Protein AF-A0A6I7MQH6-F1 (afdb_monomer)

Foldseek 3Di:
DCPVQQVVQVVVQVVCVVVVNDDWQDDKDKGDDVVVGDIDIDDPPDGD

Radius of gyration: 11.23 Å; Cα contacts (8 Å, |Δi|>4): 51; chains: 1; bounding box: 23×20×28 Å

Solvent-accessible surface area (backbone atoms only — not comparable to full-atom values): 3065 Å² total; per-residue (Å²): 133,62,65,67,55,44,49,55,21,48,56,58,41,55,47,35,61,77,67,68,73,48,62,90,63,53,81,78,38,68,34,75,42,76,94,77,72,47,71,33,62,66,69,84,97,48,77,122

Sequence (48 aa):
MYKELKKACYEANMQLPELDLVVYTFGNVSQVDREKGVFAIKPSGVPY

pLDDT: mean 97.56, std 2.12, range [84.38, 98.69]

Secondary structure (DSSP, 8-state):
--HHHHHHHHHHHHHHHHTT---TT----EEEETTTTEEEEPPTT---

Structure (mmCIF, N/CA/C/O backbone):
data_AF-A0A6I7MQH6-F1
#
_entry.id   AF-A0A6I7MQH6-F1
#
loop_
_atom_site.group_PDB
_atom_site.id
_atom_site.type_symbol
_atom_site.label_atom_id
_atom_site.label_alt_id
_atom_site.label_comp_id
_atom_site.label_asym_id
_atom_site.label_entity_id
_atom_site.labe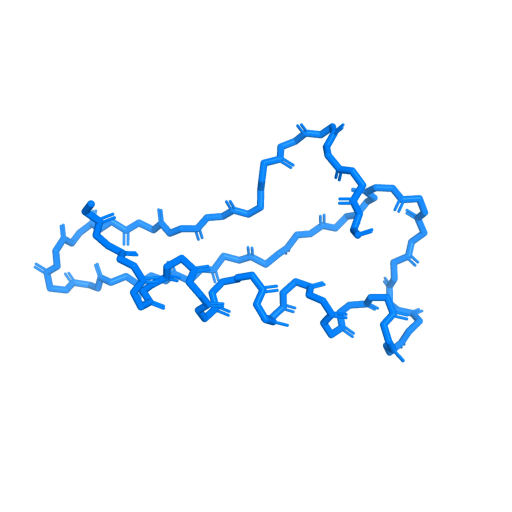l_seq_id
_atom_site.pdbx_PDB_ins_code
_atom_site.Cartn_x
_atom_site.Cartn_y
_atom_site.Cartn_z
_atom_site.occupancy
_atom_site.B_iso_or_equiv
_atom_site.auth_seq_id
_atom_site.auth_comp_id
_atom_site.auth_asym_id
_atom_site.auth_atom_id
_atom_site.pdbx_PDB_model_num
ATOM 1 N N . MET A 1 1 ? -0.724 8.871 15.279 1.00 84.38 1 MET A N 1
ATOM 2 C CA . MET A 1 1 ? -1.991 8.105 15.288 1.00 84.38 1 MET A CA 1
ATOM 3 C C . MET A 1 1 ? -1.907 6.972 14.258 1.00 84.38 1 MET A C 1
ATOM 5 O O . MET A 1 1 ? -1.270 7.184 13.230 1.00 84.38 1 MET A O 1
ATOM 9 N N . TYR A 1 2 ? -2.478 5.794 14.548 1.00 96.56 2 TYR A N 1
ATOM 10 C CA . TYR A 1 2 ? -2.560 4.609 13.659 1.00 96.56 2 TYR A CA 1
ATOM 11 C C . TYR A 1 2 ? -1.231 3.964 13.198 1.00 96.56 2 TYR A C 1
ATOM 13 O O . TYR A 1 2 ? -1.122 3.552 12.047 1.00 96.56 2 TYR A O 1
ATOM 21 N N . LYS A 1 3 ? -0.208 3.875 14.064 1.00 97.62 3 LYS A N 1
ATOM 22 C CA . LYS A 1 3 ? 1.119 3.335 13.685 1.00 97.62 3 LYS A CA 1
ATOM 23 C C . LYS A 1 3 ? 1.053 1.905 13.134 1.00 97.62 3 LYS A C 1
ATOM 25 O O . LYS A 1 3 ? 1.556 1.679 12.043 1.00 97.62 3 LYS A O 1
ATOM 30 N N . GLU A 1 4 ? 0.367 0.996 13.826 1.00 97.94 4 GLU A N 1
ATOM 31 C CA . GLU A 1 4 ? 0.270 -0.409 13.398 1.00 97.94 4 GLU A CA 1
ATOM 32 C C . GLU A 1 4 ? -0.494 -0.578 12.079 1.00 97.94 4 GLU A C 1
ATOM 34 O O . GLU A 1 4 ? -0.031 -1.274 11.184 1.00 97.94 4 GLU A O 1
ATOM 39 N N . LEU A 1 5 ? -1.613 0.138 11.900 1.00 98.44 5 LEU A N 1
ATOM 40 C CA . LEU A 1 5 ? -2.376 0.110 10.646 1.00 98.44 5 LEU A CA 1
ATOM 41 C C . LEU A 1 5 ? -1.530 0.595 9.457 1.00 98.44 5 LEU A C 1
ATOM 43 O O . LEU A 1 5 ? -1.558 -0.001 8.382 1.00 98.44 5 LEU A O 1
ATOM 47 N N . LYS A 1 6 ? -0.757 1.673 9.657 1.00 98.31 6 LYS A N 1
ATOM 48 C CA . LYS A 1 6 ? 0.160 2.203 8.639 1.00 98.31 6 LYS A CA 1
ATOM 49 C C . LYS A 1 6 ? 1.315 1.246 8.357 1.00 98.31 6 LYS A C 1
ATOM 51 O O . LYS A 1 6 ? 1.670 1.091 7.196 1.00 98.31 6 LYS A O 1
ATOM 56 N N . LYS A 1 7 ? 1.877 0.613 9.391 1.00 98.56 7 LYS A N 1
ATOM 57 C CA . LYS A 1 7 ? 2.961 -0.367 9.260 1.00 98.56 7 LYS A CA 1
ATOM 58 C C . LYS A 1 7 ? 2.509 -1.579 8.443 1.00 98.56 7 LYS A C 1
ATOM 60 O O . LYS A 1 7 ? 3.148 -1.879 7.445 1.00 98.56 7 LYS A O 1
ATOM 65 N N . ALA A 1 8 ? 1.357 -2.165 8.774 1.00 98.44 8 ALA A N 1
ATOM 66 C CA . ALA A 1 8 ? 0.784 -3.278 8.014 1.00 98.44 8 ALA A CA 1
ATOM 67 C C . ALA A 1 8 ? 0.510 -2.901 6.544 1.00 98.44 8 ALA A C 1
ATOM 69 O O . ALA A 1 8 ? 0.854 -3.644 5.630 1.00 98.44 8 ALA A O 1
ATOM 70 N N . CYS A 1 9 ? -0.056 -1.712 6.298 1.00 98.69 9 CYS A N 1
ATOM 71 C CA . CYS A 1 9 ? -0.265 -1.208 4.939 1.00 98.69 9 CYS A CA 1
ATOM 72 C C . CYS A 1 9 ? 1.056 -0.999 4.178 1.00 98.69 9 CYS A C 1
ATOM 74 O O . CYS A 1 9 ? 1.115 -1.259 2.977 1.00 98.69 9 CYS A O 1
ATOM 76 N N . TYR A 1 10 ? 2.099 -0.501 4.845 1.00 98.56 10 TYR A N 1
ATOM 77 C CA . TYR A 1 10 ? 3.419 -0.295 4.249 1.00 98.56 10 TYR A CA 1
ATOM 78 C C . TYR A 1 10 ? 4.076 -1.628 3.880 1.00 98.56 10 TYR A C 1
ATOM 80 O O . TYR A 1 10 ? 4.446 -1.809 2.724 1.00 98.56 10 TYR A O 1
ATOM 88 N N . GLU A 1 11 ? 4.133 -2.578 4.814 1.00 98.62 11 GLU A N 1
ATOM 89 C CA . GLU A 1 11 ? 4.712 -3.910 4.594 1.00 98.62 11 GLU A CA 1
ATOM 90 C C . GLU A 1 11 ? 4.009 -4.641 3.441 1.00 98.62 11 GLU A C 1
ATOM 92 O O . GLU A 1 11 ? 4.671 -5.165 2.549 1.00 98.62 11 GLU A O 1
ATOM 97 N N . ALA A 1 12 ? 2.675 -4.581 3.376 1.00 98.56 12 ALA A N 1
ATOM 98 C CA . ALA A 1 12 ? 1.922 -5.165 2.266 1.00 98.56 12 ALA A CA 1
ATOM 99 C C . ALA A 1 12 ? 2.206 -4.484 0.913 1.00 98.56 12 ALA A C 1
ATOM 101 O O . ALA A 1 12 ? 2.179 -5.138 -0.125 1.00 98.56 12 ALA A O 1
ATOM 102 N N . ASN A 1 13 ? 2.495 -3.177 0.897 1.00 98.69 13 ASN A N 1
ATOM 103 C CA . ASN A 1 13 ? 2.911 -2.503 -0.333 1.00 98.69 13 ASN A CA 1
ATOM 104 C C . ASN A 1 13 ? 4.330 -2.903 -0.757 1.00 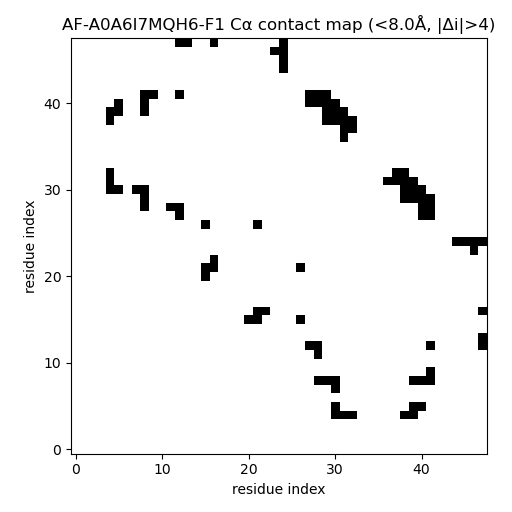98.69 13 ASN A C 1
ATOM 106 O O . ASN A 1 13 ? 4.567 -2.978 -1.957 1.00 98.69 13 ASN A O 1
ATOM 110 N N . MET A 1 14 ? 5.245 -3.171 0.180 1.00 98.44 14 MET A N 1
ATOM 111 C CA . MET A 1 14 ? 6.619 -3.597 -0.138 1.00 98.44 14 MET A CA 1
ATOM 112 C C . MET A 1 14 ? 6.677 -5.008 -0.737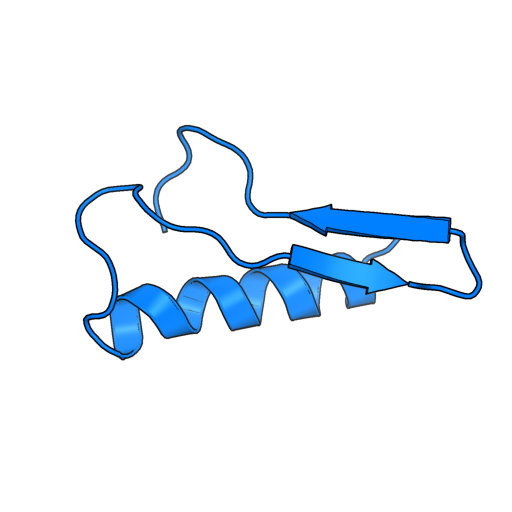 1.00 98.44 14 MET A C 1
ATOM 114 O O . MET A 1 14 ? 7.559 -5.290 -1.538 1.00 98.44 14 MET A O 1
ATOM 118 N N . GLN A 1 15 ? 5.687 -5.861 -0.460 1.00 98.50 15 GLN A N 1
ATOM 119 C CA . GLN A 1 15 ? 5.588 -7.180 -1.097 1.00 98.50 15 GLN A CA 1
ATOM 120 C C . GLN A 1 15 ? 5.285 -7.105 -2.601 1.00 98.50 15 GLN A C 1
ATOM 122 O O . GLN A 1 15 ? 5.625 -8.022 -3.342 1.00 98.50 15 GLN A O 1
ATOM 127 N N . LEU A 1 16 ? 4.642 -6.032 -3.080 1.00 98.44 16 LEU A N 1
ATOM 128 C CA . LEU A 1 16 ? 4.301 -5.889 -4.499 1.00 98.44 16 LEU A CA 1
ATOM 129 C C . LEU A 1 16 ? 5.538 -5.892 -5.419 1.00 98.44 16 LEU A C 1
ATOM 131 O O . LEU A 1 16 ? 5.535 -6.681 -6.366 1.00 98.44 16 LEU A O 1
ATOM 135 N N . PRO A 1 17 ? 6.575 -5.055 -5.193 1.00 97.94 17 PRO A N 1
ATOM 136 C CA . PRO A 1 17 ? 7.801 -5.124 -5.984 1.00 97.94 17 PRO A CA 1
ATOM 137 C C . PRO A 1 17 ? 8.613 -6.397 -5.714 1.00 97.94 17 PRO A C 1
ATOM 139 O O . PRO A 1 17 ? 9.216 -6.911 -6.644 1.00 97.94 17 PRO A O 1
ATOM 142 N N . GLU A 1 18 ? 8.608 -6.945 -4.491 1.00 98.12 18 GLU A N 1
ATOM 143 C CA . GLU A 1 18 ? 9.313 -8.205 -4.176 1.00 98.12 18 GLU A CA 1
ATOM 144 C C . GLU A 1 18 ? 8.764 -9.414 -4.950 1.00 98.12 18 GLU A C 1
ATOM 146 O O . GLU A 1 18 ? 9.496 -10.364 -5.221 1.00 98.12 18 GLU A O 1
ATOM 151 N N . LEU A 1 19 ? 7.476 -9.383 -5.297 1.00 98.25 19 LEU A N 1
ATOM 152 C CA . LEU A 1 19 ? 6.784 -10.425 -6.058 1.00 98.25 19 LEU A CA 1
ATOM 153 C C . LEU A 1 19 ? 6.691 -10.113 -7.563 1.00 98.25 19 LEU A C 1
ATOM 155 O O . LEU A 1 19 ? 5.944 -10.791 -8.269 1.00 98.25 19 LEU A O 1
ATOM 159 N N . ASP A 1 20 ? 7.388 -9.079 -8.047 1.00 97.81 20 ASP A N 1
ATOM 160 C CA . ASP A 1 20 ? 7.354 -8.621 -9.445 1.00 97.81 20 ASP A CA 1
ATOM 161 C C . ASP A 1 20 ? 5.929 -8.319 -9.975 1.00 97.81 20 ASP A C 1
ATOM 163 O O . ASP A 1 20 ? 5.626 -8.482 -11.159 1.00 97.81 20 ASP A O 1
ATOM 167 N N . LEU A 1 21 ? 5.021 -7.856 -9.103 1.00 98.25 21 LEU A N 1
ATOM 168 C CA . LEU A 1 21 ? 3.615 -7.588 -9.454 1.00 98.25 21 LEU A CA 1
ATOM 169 C C . LEU A 1 21 ? 3.358 -6.158 -9.953 1.00 98.25 21 LEU A C 1
ATOM 171 O O . LEU A 1 21 ? 2.252 -5.847 -10.403 1.00 98.25 21 LEU A O 1
ATOM 175 N N . VAL A 1 22 ? 4.342 -5.264 -9.847 1.00 97.69 22 VAL A N 1
ATOM 176 C CA . VAL A 1 22 ? 4.214 -3.841 -10.190 1.00 97.69 22 VAL A CA 1
ATOM 177 C C . VAL A 1 22 ? 5.428 -3.338 -10.959 1.00 97.69 22 VAL A C 1
ATOM 179 O O . VAL A 1 22 ? 6.534 -3.847 -10.819 1.00 97.69 22 VAL A O 1
ATOM 182 N N . VAL A 1 23 ? 5.221 -2.284 -11.747 1.00 97.12 23 VAL A N 1
ATOM 183 C CA . VAL A 1 23 ? 6.285 -1.538 -12.428 1.00 97.12 23 VAL A CA 1
ATOM 184 C C . VAL A 1 23 ? 6.193 -0.061 -12.058 1.00 97.12 23 VAL A C 1
ATOM 186 O O . VAL A 1 23 ? 5.100 0.478 -11.866 1.00 97.12 23 VAL A O 1
ATOM 189 N N . TYR A 1 24 ? 7.342 0.610 -11.964 1.00 95.81 24 TYR A N 1
ATOM 190 C CA . TYR A 1 24 ? 7.433 2.011 -11.542 1.00 95.81 24 TYR A CA 1
ATOM 191 C C . TYR A 1 24 ? 6.732 2.256 -10.191 1.00 95.81 24 TYR A C 1
ATOM 193 O O . TYR A 1 24 ? 7.040 1.614 -9.192 1.00 95.81 24 TYR A O 1
ATOM 201 N N . THR A 1 25 ? 5.796 3.203 -10.143 1.00 97.00 25 THR A N 1
ATOM 202 C CA . THR A 1 25 ? 5.015 3.550 -8.951 1.00 97.00 25 THR A CA 1
ATOM 203 C C . THR A 1 25 ? 3.585 3.005 -8.996 1.00 97.00 25 THR A C 1
ATOM 205 O O . THR A 1 25 ? 2.777 3.383 -8.143 1.00 97.00 25 THR A O 1
ATOM 208 N N . PHE A 1 26 ? 3.266 2.140 -9.968 1.00 97.12 26 PHE A N 1
ATOM 209 C CA . PHE A 1 26 ? 1.922 1.596 -10.181 1.00 97.12 26 PHE A CA 1
ATOM 210 C C . PHE A 1 26 ? 1.498 0.638 -9.072 1.00 97.12 26 PHE A C 1
ATOM 212 O O . PHE A 1 26 ? 2.326 0.092 -8.361 1.00 97.12 26 PHE A O 1
AT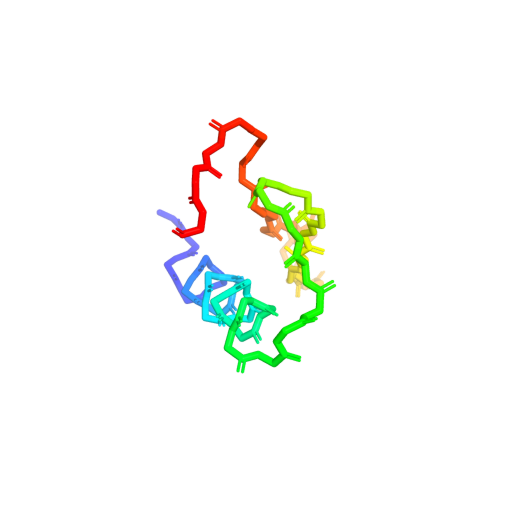OM 219 N N . GLY A 1 27 ? 0.193 0.396 -8.967 1.00 97.25 27 GLY A N 1
ATOM 220 C CA . GLY A 1 27 ? -0.364 -0.454 -7.921 1.00 97.25 27 GLY A CA 1
ATOM 221 C C . GLY A 1 27 ? -0.397 0.229 -6.552 1.00 97.25 27 GLY A C 1
ATOM 222 O O . GLY A 1 27 ? 0.179 1.296 -6.325 1.00 97.25 27 GLY A O 1
ATOM 223 N N . ASN A 1 28 ? -1.164 -0.360 -5.640 1.00 98.50 28 ASN A N 1
ATOM 224 C CA . ASN A 1 28 ? -1.201 -0.010 -4.226 1.00 98.50 28 ASN A CA 1
ATOM 225 C C . ASN A 1 28 ? -1.962 -1.089 -3.450 1.00 98.50 28 ASN A C 1
ATOM 227 O O . ASN A 1 28 ? -2.833 -1.770 -3.989 1.00 98.50 28 ASN A O 1
ATOM 231 N N . VAL A 1 29 ? -1.640 -1.2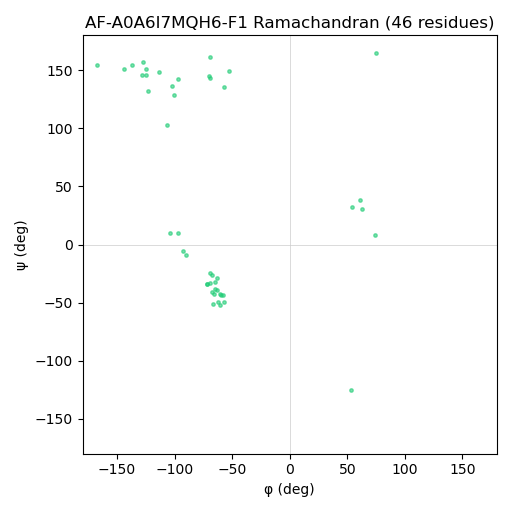07 -2.166 1.00 98.44 29 VAL A N 1
ATOM 232 C CA . VAL A 1 29 ? -2.426 -1.952 -1.178 1.00 98.44 29 VAL A CA 1
ATOM 233 C C . VAL A 1 29 ? -3.009 -0.969 -0.167 1.00 98.44 29 VAL A C 1
ATOM 235 O O . VAL A 1 29 ? -2.394 0.059 0.143 1.00 98.44 29 VAL A O 1
ATOM 238 N N . SER A 1 30 ? -4.190 -1.298 0.353 1.00 98.44 30 SER A N 1
ATOM 239 C CA . SER A 1 30 ? -4.808 -0.615 1.487 1.00 98.44 30 SER A CA 1
ATOM 240 C C . SER A 1 30 ? -5.14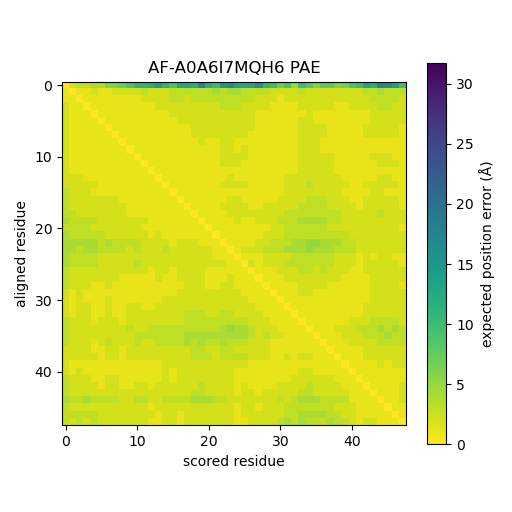5 -1.602 2.605 1.00 98.44 30 SER A C 1
ATOM 242 O O . SER A 1 30 ? -5.408 -2.775 2.347 1.00 98.44 30 SER A O 1
ATOM 244 N N . GLN A 1 31 ? -5.145 -1.116 3.845 1.00 98.50 31 GLN A N 1
ATOM 245 C CA . GLN A 1 31 ? -5.535 -1.865 5.038 1.00 98.50 31 GLN A CA 1
ATOM 246 C C . GLN A 1 31 ? -6.666 -1.124 5.756 1.00 98.50 31 GLN A C 1
ATOM 248 O O . GLN A 1 31 ? -6.558 0.077 6.003 1.00 98.50 31 GLN A O 1
ATOM 253 N N . VAL A 1 32 ? -7.734 -1.833 6.126 1.00 98.31 32 VAL A N 1
ATOM 254 C CA . VAL A 1 32 ? -8.901 -1.264 6.822 1.00 98.31 32 VAL A CA 1
ATOM 255 C C . VAL A 1 32 ? -8.882 -1.584 8.320 1.00 98.31 32 VAL A C 1
ATOM 257 O O . VAL A 1 32 ? -8.636 -2.724 8.712 1.00 98.31 32 VAL A O 1
ATOM 260 N N . ASP A 1 33 ? -9.190 -0.589 9.150 1.00 98.25 33 ASP A N 1
ATOM 261 C CA . ASP A 1 33 ? -9.579 -0.745 10.556 1.00 98.25 33 ASP A CA 1
ATOM 262 C C . ASP A 1 33 ? -11.089 -0.484 10.652 1.00 98.25 33 ASP A C 1
ATOM 264 O O . ASP A 1 33 ? -11.548 0.658 10.567 1.00 98.25 33 ASP A O 1
ATOM 268 N N . ARG A 1 34 ? -11.871 -1.5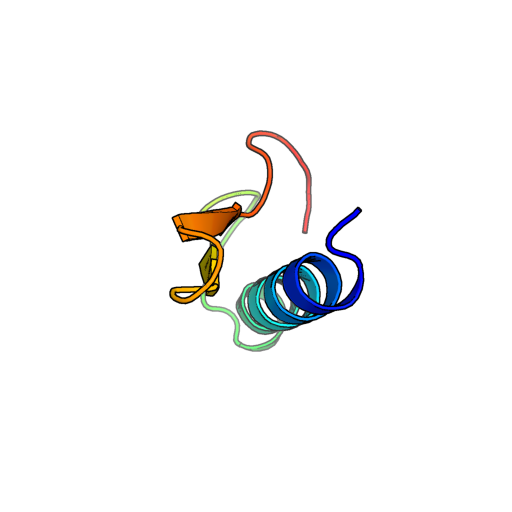65 10.768 1.00 97.88 34 ARG A N 1
ATOM 269 C CA . ARG A 1 34 ? -13.341 -1.497 10.754 1.00 97.88 34 ARG A CA 1
ATOM 270 C C . ARG A 1 34 ? -13.915 -0.899 12.031 1.00 97.88 34 ARG A C 1
ATOM 272 O O . ARG A 1 34 ? -14.918 -0.203 11.952 1.00 97.88 34 ARG A O 1
ATOM 279 N N . GLU A 1 35 ? -13.279 -1.141 13.173 1.00 97.62 35 GLU A N 1
ATOM 280 C CA . GLU A 1 35 ? -13.727 -0.593 14.457 1.00 97.62 35 GLU A CA 1
ATOM 281 C C . GLU A 1 35 ? -13.613 0.929 14.463 1.00 97.62 35 GLU A C 1
ATOM 283 O O . GLU A 1 35 ? -14.489 1.625 14.971 1.00 97.62 35 GLU A O 1
ATOM 288 N N . LYS A 1 36 ? -12.543 1.453 13.854 1.00 96.69 36 LYS A N 1
ATOM 289 C CA . LYS A 1 36 ? -12.298 2.896 13.763 1.00 96.69 36 LYS A CA 1
ATOM 290 C C . LYS A 1 36 ? -12.852 3.545 12.493 1.00 96.69 36 LYS A C 1
ATOM 292 O O . LYS A 1 36 ? -12.766 4.763 12.373 1.00 96.69 36 LYS A O 1
ATOM 297 N N . GLY A 1 37 ? -13.388 2.764 11.553 1.00 97.94 37 GLY A N 1
ATOM 298 C CA . GLY A 1 37 ? -13.961 3.266 10.300 1.00 97.94 37 GLY A CA 1
ATOM 299 C C . GLY A 1 37 ? -12.955 3.979 9.389 1.00 97.94 37 GLY A C 1
ATOM 300 O O . GLY A 1 37 ? -13.328 4.906 8.674 1.00 97.94 37 GLY A O 1
ATOM 301 N N . VAL A 1 38 ? -11.678 3.585 9.424 1.00 98.31 38 VAL A N 1
ATOM 302 C CA . VAL A 1 38 ? -10.597 4.222 8.649 1.00 98.31 38 VAL A CA 1
ATOM 303 C C . VAL A 1 38 ? -9.819 3.200 7.828 1.00 98.31 38 VAL A C 1
ATOM 305 O O . VAL A 1 38 ? -9.770 2.018 8.162 1.00 98.31 38 VAL A O 1
ATOM 308 N N . PHE A 1 39 ? -9.156 3.663 6.770 1.00 98.19 39 PHE A N 1
ATOM 309 C CA . PHE A 1 39 ? -8.223 2.856 5.990 1.00 98.19 39 PHE A CA 1
ATOM 310 C C . PHE A 1 39 ? -6.874 3.568 5.839 1.00 98.19 39 PHE A C 1
ATOM 312 O O . PHE A 1 39 ? -6.802 4.794 5.750 1.00 98.19 39 PHE A O 1
ATOM 319 N N . ALA A 1 40 ? -5.797 2.789 5.822 1.00 98.50 40 ALA A N 1
ATOM 320 C CA . ALA A 1 40 ? -4.485 3.222 5.362 1.00 98.50 40 ALA A CA 1
ATOM 321 C C . ALA A 1 40 ? -4.303 2.778 3.907 1.00 98.50 40 ALA A C 1
ATOM 323 O O . ALA A 1 40 ? -4.742 1.693 3.540 1.00 98.50 40 ALA A O 1
ATOM 324 N N . ILE A 1 41 ? -3.667 3.608 3.086 1.00 98.62 41 ILE A N 1
ATOM 325 C CA . ILE A 1 41 ? -3.359 3.321 1.681 1.00 98.62 41 ILE A CA 1
ATOM 326 C C . ILE A 1 41 ? -2.001 3.934 1.334 1.00 98.62 41 ILE A C 1
ATOM 328 O O . ILE A 1 41 ? -1.606 4.941 1.934 1.00 98.62 41 ILE A O 1
ATOM 332 N N . LYS A 1 42 ? -1.282 3.341 0.374 1.00 98.31 42 LYS A N 1
ATOM 333 C CA . LYS A 1 42 ? -0.053 3.930 -0.176 1.00 98.31 42 LYS A CA 1
ATOM 334 C C . LYS A 1 42 ? -0.327 5.341 -0.737 1.00 98.31 42 LYS A C 1
ATOM 336 O O . LYS A 1 42 ? -1.310 5.516 -1.459 1.00 98.31 42 LYS A O 1
ATOM 341 N N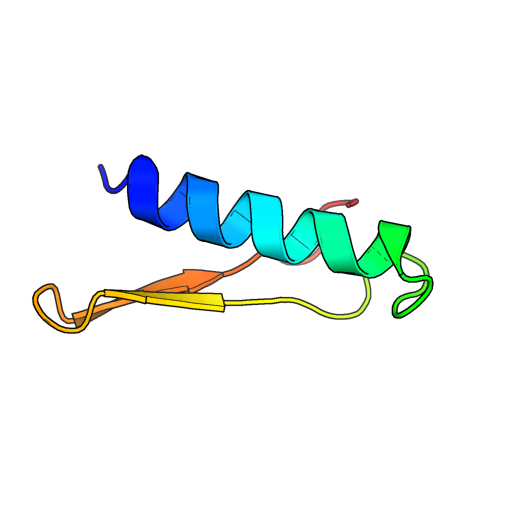 . PRO A 1 43 ? 0.527 6.345 -0.458 1.00 98.00 43 PRO A N 1
ATOM 342 C CA . PRO A 1 43 ? 0.411 7.663 -1.076 1.00 98.00 43 PRO A CA 1
ATOM 343 C C . PRO A 1 43 ? 0.745 7.623 -2.576 1.00 98.00 43 PRO A C 1
ATOM 345 O O . PRO A 1 43 ? 1.650 6.914 -3.015 1.00 98.00 43 PRO A O 1
ATOM 348 N N . SER A 1 44 ? 0.029 8.423 -3.367 1.00 97.88 44 SER A N 1
ATOM 349 C CA . SER A 1 44 ? 0.293 8.558 -4.804 1.00 97.88 44 SER A CA 1
ATOM 350 C C . SER A 1 44 ? 1.612 9.292 -5.064 1.00 97.88 44 SER A C 1
ATOM 352 O O . SER A 1 44 ? 1.971 10.208 -4.327 1.00 97.88 44 SER A O 1
ATOM 354 N N . GLY A 1 45 ? 2.328 8.898 -6.121 1.00 94.81 45 GLY A N 1
ATOM 355 C CA . GLY A 1 45 ? 3.567 9.558 -6.549 1.00 94.81 45 GLY A CA 1
ATOM 356 C C . GLY A 1 45 ? 4.793 9.290 -5.670 1.00 94.81 45 GLY A C 1
ATOM 357 O O . GLY A 1 45 ? 5.830 9.907 -5.889 1.00 94.81 45 GLY A O 1
ATOM 358 N N . VAL A 1 46 ? 4.701 8.372 -4.704 1.00 97.19 46 VAL A N 1
ATOM 359 C CA . VAL A 1 46 ? 5.836 7.957 -3.870 1.00 97.19 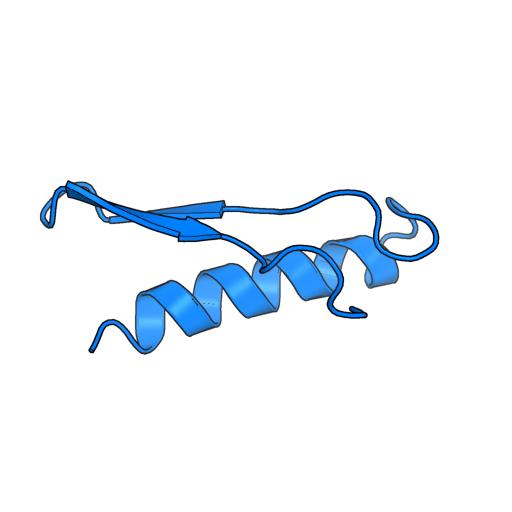46 VAL A CA 1
ATOM 360 C C . VAL A 1 46 ? 6.392 6.624 -4.394 1.00 97.19 46 VAL A C 1
ATOM 362 O O . VAL A 1 46 ? 5.605 5.687 -4.603 1.00 97.19 46 VAL A O 1
ATOM 365 N N . PRO A 1 47 ? 7.714 6.528 -4.641 1.00 96.69 47 PRO A N 1
ATOM 366 C CA . PRO A 1 47 ? 8.378 5.263 -4.949 1.00 96.69 47 PRO A CA 1
ATOM 367 C C . PRO A 1 47 ? 8.090 4.186 -3.901 1.00 96.69 47 PRO A C 1
ATOM 369 O O . PRO A 1 47 ? 7.842 4.507 -2.737 1.00 96.69 47 PRO A O 1
ATOM 372 N N . TYR A 1 48 ? 8.071 2.927 -4.347 1.00 94.81 48 TYR A N 1
ATOM 373 C CA . TYR A 1 48 ? 8.121 1.792 -3.429 1.00 94.81 48 TYR A CA 1
ATOM 374 C C . TYR A 1 48 ? 9.480 1.757 -2.732 1.00 94.81 48 TYR A C 1
ATOM 376 O O . TYR A 1 48 ? 10.486 2.030 -3.426 1.00 94.81 48 TYR A O 1
#

Mean predicted aligned error: 1.91 Å

Nearest PDB structures (foldseek):
  1jdi-assembly1_A  TM=9.885E-01  e=4.889E-03  Escherichia coli K-12